Protein AF-A0A2E1KGS1-F1 (afdb_monomer_lite)

Foldseek 3Di:
DDDDDDCPPPLLVLLVVVCVVPVPDQLVVSQVVCVVVVRHDDSVRSVVSNVVVVVVVPDPPPDDDDDDDPPDDDDDPPPPPPDDDPVNVVVLQVVQVVQVHPVSVVVVVVVCVVVVVD

Radius of gyration: 21.6 Å; chains: 1; bounding box: 54×44×48 Å

pLDDT: mean 72.78, std 17.2, range [33.81, 94.75]

Secondary structure (DSSP, 8-state):
----------HHHHHHHHHHH-TT--HHHHHHHHHTTT----HHHHHHHHHHHHHTTS---------------S------TT---HHHHHHHHHHHHHTTSHHHHHHHHHHHHHTT--

Sequence (118 aa):
MAKKSTAKVNKSQSIRDYLAKKKNARPAEIVEALGKQGIVVSAQFVSTIKTGLKRGKGKPSRGAGGKRKAGGRSGRKQASAGHVTVAQLLQVRTLAERMGGVSQLRAALDALEQLGLS

Structure (mmCIF, N/CA/C/O backbone):
data_AF-A0A2E1KGS1-F1
#
_entry.id   AF-A0A2E1KGS1-F1
#
loop_
_atom_site.group_PDB
_atom_site.id
_atom_site.type_symbol
_atom_site.label_atom_id
_atom_site.label_alt_id
_atom_site.label_comp_id
_atom_site.label_asym_id
_atom_site.label_entity_id
_atom_site.label_seq_id
_atom_site.pdbx_PDB_ins_code
_atom_site.Cartn_x
_atom_site.Cartn_y
_atom_site.Cartn_z
_atom_site.occupancy
_atom_site.B_iso_or_equiv
_atom_site.auth_seq_id
_atom_site.auth_comp_id
_atom_site.auth_asym_id
_atom_site.auth_atom_id
_atom_site.pdbx_PDB_model_num
ATOM 1 N N . MET A 1 1 ? 10.252 -31.931 -2.373 1.00 33.81 1 MET A N 1
ATOM 2 C CA . MET A 1 1 ? 9.310 -31.353 -3.359 1.00 33.81 1 MET A CA 1
ATOM 3 C C . MET A 1 1 ? 8.662 -30.111 -2.740 1.00 33.81 1 MET A C 1
ATOM 5 O O . MET A 1 1 ? 7.903 -30.253 -1.790 1.00 33.81 1 MET A O 1
ATOM 9 N N . ALA A 1 2 ? 9.036 -28.895 -3.155 1.00 42.56 2 ALA A N 1
ATOM 10 C CA . ALA A 1 2 ? 8.539 -27.656 -2.540 1.00 42.56 2 ALA A CA 1
ATOM 11 C C . ALA A 1 2 ? 7.149 -27.289 -3.088 1.00 42.56 2 ALA A C 1
ATOM 13 O O . ALA A 1 2 ? 6.961 -27.181 -4.299 1.00 42.56 2 ALA A O 1
ATOM 14 N N . LYS A 1 3 ? 6.184 -27.125 -2.175 1.00 44.25 3 LYS A N 1
ATOM 15 C CA . LYS A 1 3 ? 4.771 -26.824 -2.440 1.00 44.25 3 LYS A CA 1
ATOM 16 C C . LYS A 1 3 ? 4.631 -25.586 -3.336 1.00 44.25 3 LYS A C 1
ATOM 18 O O . LYS A 1 3 ? 5.084 -24.500 -2.981 1.00 44.25 3 LYS A O 1
ATOM 23 N N . LYS A 1 4 ? 3.995 -25.764 -4.498 1.00 49.81 4 LYS A N 1
ATOM 24 C CA . LYS A 1 4 ? 3.673 -24.702 -5.456 1.00 49.81 4 LYS A CA 1
ATOM 25 C C . LYS A 1 4 ? 2.584 -23.819 -4.852 1.00 49.81 4 LYS A C 1
ATOM 27 O O . LYS A 1 4 ? 1.428 -24.218 -4.770 1.00 49.81 4 LYS A O 1
ATOM 32 N N . SER A 1 5 ? 2.974 -22.644 -4.370 1.00 46.44 5 SER A N 1
ATOM 33 C CA . SER A 1 5 ? 2.051 -21.656 -3.830 1.00 46.44 5 SER A CA 1
ATOM 34 C C . SER A 1 5 ? 1.169 -21.101 -4.950 1.00 46.44 5 SER A C 1
ATOM 36 O O . SER A 1 5 ? 1.647 -20.625 -5.979 1.00 46.44 5 SER A O 1
ATOM 38 N N . THR A 1 6 ? -0.135 -21.226 -4.722 1.00 45.69 6 THR A N 1
ATOM 39 C CA . THR A 1 6 ? -1.269 -20.584 -5.394 1.00 45.69 6 THR A CA 1
ATOM 40 C C . THR A 1 6 ? -0.901 -19.301 -6.138 1.00 45.69 6 THR A C 1
ATOM 42 O O . THR A 1 6 ? -0.318 -18.384 -5.552 1.00 45.69 6 THR A O 1
ATOM 45 N N . ALA A 1 7 ? -1.275 -19.257 -7.419 1.00 52.62 7 ALA A N 1
ATOM 46 C CA . ALA A 1 7 ? -0.978 -18.233 -8.416 1.00 52.62 7 ALA A CA 1
ATOM 47 C C . ALA A 1 7 ? -1.557 -16.847 -8.071 1.00 52.62 7 ALA A C 1
ATOM 49 O O . ALA A 1 7 ? -2.426 -16.311 -8.748 1.00 52.62 7 ALA A O 1
ATOM 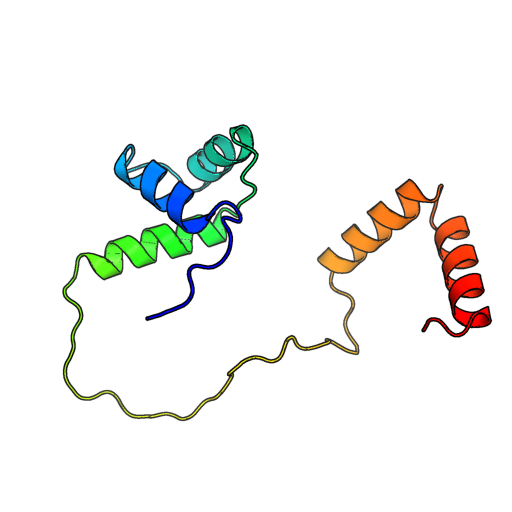50 N N . LYS A 1 8 ? -1.028 -16.223 -7.020 1.00 57.09 8 LYS A N 1
ATOM 51 C CA . LYS A 1 8 ? -1.067 -14.778 -6.846 1.00 57.09 8 LYS A CA 1
ATOM 52 C C . LYS A 1 8 ? -0.129 -14.214 -7.903 1.00 57.09 8 LYS A C 1
ATOM 54 O O . LYS A 1 8 ? 1.053 -14.556 -7.891 1.00 57.09 8 LYS A O 1
ATOM 59 N N . VAL A 1 9 ? -0.662 -13.417 -8.828 1.00 66.00 9 VAL A N 1
ATOM 60 C CA . VAL A 1 9 ? 0.081 -12.794 -9.937 1.00 66.00 9 VAL A CA 1
ATOM 61 C C . VAL A 1 9 ? 1.487 -12.408 -9.479 1.00 66.00 9 VAL A C 1
ATOM 63 O O . VAL A 1 9 ? 1.668 -11.567 -8.591 1.00 66.00 9 VAL A O 1
ATOM 66 N N . ASN A 1 10 ? 2.492 -13.096 -10.024 1.00 80.44 10 ASN A N 1
ATOM 67 C CA . ASN A 1 10 ? 3.866 -12.953 -9.573 1.00 80.44 10 ASN A CA 1
ATOM 68 C C . ASN A 1 10 ? 4.438 -11.664 -10.162 1.00 80.44 10 ASN A C 1
ATOM 70 O O . ASN A 1 10 ? 5.044 -11.666 -11.230 1.00 80.44 10 ASN A O 1
ATOM 74 N N . LYS A 1 11 ? 4.240 -10.561 -9.439 1.00 79.81 11 LYS A N 1
ATOM 75 C CA . LYS A 1 11 ? 4.666 -9.210 -9.829 1.00 79.81 11 LYS A CA 1
ATOM 76 C C . LYS A 1 11 ? 6.129 -9.168 -10.289 1.00 79.81 11 LYS A C 1
ATOM 78 O O . LYS A 1 11 ? 6.457 -8.524 -11.280 1.00 79.81 11 LYS A O 1
ATOM 83 N N . SER A 1 12 ? 7.007 -9.905 -9.604 1.00 76.38 12 SER A N 1
ATOM 84 C CA . SER A 1 12 ? 8.430 -10.004 -9.948 1.00 76.38 12 SER A CA 1
ATOM 85 C C . SER A 1 12 ? 8.685 -10.765 -11.247 1.00 76.38 12 SER A C 1
ATOM 87 O O . SER A 1 12 ? 9.693 -10.521 -11.906 1.00 76.38 12 SER A O 1
ATOM 89 N N . GLN A 1 13 ? 7.838 -11.736 -11.591 1.00 79.19 13 GLN A N 1
ATOM 90 C CA . GLN A 1 13 ? 7.909 -12.443 -12.869 1.00 79.19 13 GLN A CA 1
ATOM 91 C C . GLN A 1 13 ? 7.450 -11.527 -14.004 1.00 79.19 13 GLN A C 1
ATOM 93 O O . GLN A 1 13 ? 8.195 -11.360 -14.958 1.00 79.19 13 GLN A O 1
ATOM 98 N N . SER A 1 14 ? 6.335 -10.813 -13.838 1.00 81.62 14 SER A N 1
ATOM 99 C CA . SER A 1 14 ? 5.834 -9.861 -14.840 1.00 81.62 14 SER A CA 1
ATOM 100 C C . SER A 1 14 ? 6.847 -8.755 -15.166 1.00 81.62 14 SER A C 1
ATOM 102 O O . SER A 1 14 ? 7.051 -8.424 -16.331 1.00 81.62 14 SER A O 1
ATOM 104 N N . ILE A 1 15 ? 7.560 -8.235 -14.156 1.00 82.75 15 ILE A N 1
ATOM 105 C CA . ILE A 1 15 ? 8.660 -7.274 -14.363 1.00 82.75 15 ILE A CA 1
ATOM 106 C C . ILE A 1 15 ? 9.810 -7.905 -15.162 1.00 82.75 15 ILE A C 1
ATOM 108 O O . ILE A 1 15 ? 10.355 -7.268 -16.063 1.00 82.75 15 ILE A O 1
ATOM 112 N N . ARG A 1 16 ? 10.190 -9.151 -14.849 1.00 84.00 16 ARG A N 1
ATOM 113 C CA . ARG A 1 16 ? 11.257 -9.873 -15.561 1.00 84.00 16 ARG A CA 1
ATOM 114 C C . ARG A 1 16 ? 10.876 -10.166 -17.010 1.00 84.00 16 ARG A C 1
ATOM 116 O O . ARG A 1 16 ? 11.705 -9.953 -17.888 1.00 84.00 16 ARG A O 1
ATOM 123 N N . ASP A 1 17 ? 9.638 -10.572 -17.259 1.00 83.88 17 ASP A N 1
ATOM 124 C CA . ASP A 1 17 ? 9.127 -10.874 -18.597 1.00 83.88 17 ASP A CA 1
ATOM 125 C C . ASP A 1 17 ? 9.049 -9.603 -19.458 1.00 83.88 17 ASP A C 1
ATOM 127 O O . ASP A 1 17 ? 9.428 -9.612 -20.631 1.00 83.88 17 ASP A O 1
ATOM 131 N N . TYR A 1 18 ? 8.635 -8.476 -18.867 1.00 82.50 18 TYR A N 1
ATOM 132 C CA . TYR A 1 18 ? 8.630 -7.180 -19.547 1.00 82.50 18 TYR A CA 1
ATOM 133 C C . TYR A 1 18 ? 10.052 -6.698 -19.869 1.00 82.50 18 TYR A C 1
ATOM 135 O O . TYR A 1 18 ? 10.329 -6.278 -20.992 1.00 82.50 18 TYR A O 1
ATOM 143 N N . LEU A 1 19 ? 10.988 -6.827 -18.922 1.00 82.06 19 LEU A N 1
ATOM 144 C CA . LEU A 1 19 ? 12.404 -6.503 -19.133 1.00 82.06 19 LEU A CA 1
ATOM 145 C C . LEU A 1 19 ? 13.094 -7.444 -20.134 1.00 82.06 19 LEU A C 1
ATOM 147 O O . LEU A 1 19 ? 14.029 -7.022 -20.813 1.00 82.06 19 LEU A O 1
ATOM 151 N N . ALA A 1 20 ? 12.651 -8.697 -20.257 1.00 80.81 20 ALA A N 1
ATOM 152 C CA . ALA A 1 20 ? 13.165 -9.633 -21.255 1.00 80.81 20 ALA A CA 1
ATOM 153 C C . ALA A 1 20 ? 12.788 -9.201 -22.681 1.00 80.81 20 ALA A C 1
ATOM 155 O O . ALA A 1 20 ? 13.628 -9.268 -23.577 1.00 80.81 20 ALA A O 1
ATOM 156 N N . LYS A 1 21 ? 11.559 -8.696 -22.864 1.00 81.06 21 LYS A N 1
ATOM 157 C CA . LYS A 1 21 ? 11.062 -8.147 -24.137 1.00 81.06 21 LYS A CA 1
ATOM 158 C C . LYS A 1 21 ? 11.619 -6.748 -24.432 1.00 81.06 21 LYS A C 1
ATOM 160 O O . LYS A 1 21 ? 11.871 -6.423 -25.586 1.00 81.06 21 LYS A O 1
ATOM 165 N N . LYS A 1 22 ? 11.842 -5.923 -23.399 1.00 77.94 22 LYS A N 1
ATOM 166 C CA . LYS A 1 22 ? 12.383 -4.556 -23.502 1.00 77.94 22 LYS A CA 1
ATOM 167 C C . LYS A 1 22 ? 13.539 -4.328 -22.519 1.00 77.94 22 LYS A C 1
ATOM 169 O O . LYS A 1 22 ? 13.370 -3.715 -21.464 1.00 77.94 22 LYS A O 1
ATOM 174 N N . LYS A 1 23 ? 14.748 -4.768 -22.899 1.00 68.62 23 LYS A N 1
ATOM 175 C CA . LYS A 1 23 ? 15.970 -4.717 -22.059 1.00 68.62 23 LYS A CA 1
ATOM 176 C C . LYS A 1 23 ? 16.351 -3.324 -21.533 1.00 68.62 23 LYS A C 1
ATOM 178 O O . LYS A 1 23 ? 17.009 -3.242 -20.496 1.00 68.62 23 LYS A O 1
ATOM 183 N N . ASN A 1 24 ? 15.926 -2.251 -22.203 1.00 73.06 24 ASN A N 1
ATOM 184 C CA . ASN A 1 24 ? 16.297 -0.871 -21.868 1.00 73.06 24 ASN A CA 1
ATOM 185 C C . ASN A 1 24 ? 15.157 -0.027 -21.282 1.00 73.06 24 ASN A C 1
ATOM 187 O O . ASN A 1 24 ? 15.365 1.160 -21.046 1.00 73.06 24 ASN A O 1
ATOM 191 N N . ALA A 1 25 ? 13.991 -0.617 -20.995 1.00 78.62 25 ALA A N 1
ATOM 192 C CA . ALA A 1 25 ? 12.860 0.139 -20.464 1.00 78.62 25 ALA A CA 1
ATOM 193 C C . ALA A 1 25 ? 13.223 0.889 -19.166 1.00 78.62 25 ALA A C 1
ATOM 195 O O . ALA A 1 25 ? 13.967 0.390 -18.294 1.00 78.62 25 ALA A O 1
ATOM 196 N N . ARG A 1 26 ? 12.707 2.116 -19.048 1.00 80.56 26 ARG A N 1
ATOM 197 C CA . ARG A 1 26 ? 12.869 2.931 -17.840 1.00 80.56 26 ARG A CA 1
ATOM 198 C C . ARG A 1 26 ? 11.964 2.370 -16.739 1.00 80.56 26 ARG A C 1
ATOM 200 O O . ARG A 1 26 ? 10.865 1.909 -17.033 1.00 80.56 26 ARG A O 1
ATOM 207 N N . PRO A 1 27 ? 12.373 2.413 -15.458 1.00 77.12 27 PRO A N 1
ATOM 208 C CA . PRO A 1 27 ? 11.537 1.917 -14.364 1.00 77.12 27 PRO A CA 1
ATOM 209 C C . PRO A 1 27 ? 10.123 2.516 -14.334 1.00 77.12 27 PRO A C 1
ATOM 211 O O . PRO A 1 27 ? 9.185 1.791 -14.028 1.00 77.12 27 PRO A O 1
ATOM 214 N N . ALA A 1 28 ? 9.963 3.791 -14.709 1.00 77.75 28 ALA A N 1
ATOM 215 C CA . ALA A 1 28 ? 8.662 4.457 -14.814 1.00 77.75 28 ALA A CA 1
ATOM 216 C C . ALA A 1 28 ? 7.754 3.828 -15.890 1.00 77.75 28 ALA A C 1
ATOM 218 O O . ALA A 1 28 ? 6.626 3.449 -15.595 1.00 77.75 28 ALA A O 1
ATOM 219 N N . GLU A 1 29 ? 8.280 3.595 -17.095 1.00 83.00 29 GLU A N 1
ATOM 220 C CA . GLU A 1 29 ? 7.546 2.954 -18.200 1.00 83.00 29 GLU A CA 1
ATOM 221 C C . GLU A 1 29 ? 7.078 1.536 -17.838 1.00 83.00 29 GLU A C 1
ATOM 223 O O . GLU A 1 29 ? 6.024 1.081 -18.274 1.00 83.00 29 GLU A O 1
ATOM 228 N N . ILE A 1 30 ? 7.869 0.817 -17.036 1.00 81.75 30 ILE A N 1
ATOM 229 C CA . ILE A 1 30 ? 7.536 -0.535 -16.569 1.00 81.75 30 ILE A CA 1
ATOM 230 C C . ILE A 1 30 ? 6.379 -0.480 -15.568 1.00 81.75 30 ILE A C 1
ATOM 232 O O . ILE A 1 30 ? 5.490 -1.325 -15.622 1.00 81.75 30 ILE A O 1
ATOM 236 N N . VAL A 1 31 ? 6.373 0.509 -14.671 1.00 81.50 31 VAL A N 1
ATOM 237 C CA . VAL A 1 31 ? 5.279 0.720 -13.712 1.00 81.50 31 VAL A CA 1
ATOM 238 C C . VAL A 1 31 ? 3.982 1.058 -14.441 1.00 81.50 31 VAL A C 1
ATOM 240 O O . VAL A 1 31 ? 2.951 0.477 -14.123 1.00 81.50 31 VAL A O 1
ATOM 243 N N . GLU A 1 32 ? 4.031 1.926 -15.450 1.00 83.19 32 GLU A N 1
ATOM 244 C CA . GLU A 1 32 ? 2.859 2.273 -16.260 1.00 83.19 32 GLU A CA 1
ATOM 245 C C . GLU A 1 32 ? 2.343 1.077 -17.069 1.00 83.19 32 GLU A C 1
ATOM 247 O O . GLU A 1 32 ? 1.147 0.786 -17.062 1.00 83.19 32 GLU A O 1
ATOM 252 N N . ALA A 1 33 ? 3.238 0.343 -17.738 1.00 82.94 33 ALA A N 1
ATOM 253 C CA . ALA A 1 33 ? 2.866 -0.815 -18.546 1.00 82.94 33 ALA A CA 1
ATOM 254 C C . ALA A 1 33 ? 2.266 -1.948 -17.702 1.00 82.94 33 ALA A C 1
ATOM 256 O O . ALA A 1 33 ? 1.279 -2.560 -18.107 1.00 82.94 33 ALA A O 1
ATOM 257 N N . LEU A 1 34 ? 2.830 -2.208 -16.520 1.00 83.31 34 LEU A N 1
ATOM 258 C CA . LEU A 1 34 ? 2.301 -3.203 -15.587 1.00 83.31 34 LEU A CA 1
ATOM 259 C C . LEU A 1 34 ? 1.038 -2.704 -14.876 1.00 83.31 34 LEU A C 1
ATOM 261 O O . LEU A 1 34 ? 0.123 -3.491 -14.644 1.00 83.31 34 LEU A O 1
ATOM 265 N N . GLY A 1 35 ? 0.930 -1.401 -14.614 1.00 81.50 35 GLY A N 1
ATOM 266 C CA . GLY A 1 35 ? -0.275 -0.769 -14.078 1.00 81.50 35 GLY A CA 1
ATOM 267 C C . GLY A 1 35 ? -1.484 -0.940 -15.000 1.00 81.50 35 GLY A C 1
ATOM 268 O O . GLY A 1 35 ? -2.553 -1.316 -14.526 1.00 81.50 35 GLY A O 1
ATOM 269 N N . LYS A 1 36 ? -1.298 -0.796 -16.322 1.00 80.56 36 LYS A N 1
ATOM 270 C CA . LYS A 1 36 ? -2.331 -1.089 -17.341 1.00 80.56 36 LYS A CA 1
ATOM 271 C C . LYS A 1 36 ? -2.799 -2.550 -17.331 1.00 80.56 36 LYS A C 1
ATOM 273 O O . LYS A 1 36 ? -3.909 -2.838 -17.755 1.00 80.56 36 LYS A O 1
ATOM 278 N N . GLN A 1 37 ? -1.970 -3.465 -16.830 1.00 76.62 37 GLN A N 1
ATOM 279 C CA . GLN A 1 37 ? -2.289 -4.888 -16.665 1.00 76.62 37 GLN A CA 1
ATOM 280 C C . GLN A 1 37 ? -2.881 -5.209 -15.278 1.00 76.62 37 GLN A C 1
ATOM 282 O O . GLN A 1 37 ? -3.008 -6.377 -14.917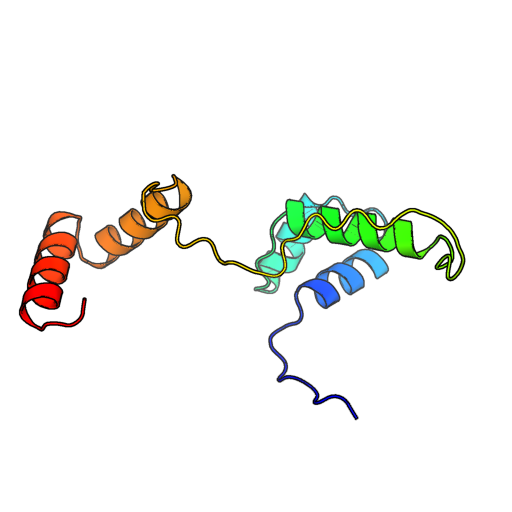 1.00 76.62 37 GLN A O 1
ATOM 287 N N . GLY A 1 38 ? -3.199 -4.189 -14.470 1.00 77.19 38 GLY A N 1
ATOM 288 C CA . GLY A 1 38 ? -3.686 -4.346 -13.096 1.00 77.19 38 GLY A CA 1
ATOM 289 C C . GLY A 1 38 ? -2.594 -4.715 -12.084 1.00 77.19 38 GLY A C 1
ATOM 290 O O . GLY A 1 38 ? -2.883 -5.038 -10.931 1.00 77.19 38 GLY A O 1
ATOM 291 N N . ILE A 1 39 ? -1.319 -4.673 -12.483 1.00 78.81 39 ILE A N 1
ATOM 292 C CA . ILE A 1 39 ? -0.175 -5.056 -11.655 1.00 78.81 39 ILE A CA 1
ATOM 293 C C . ILE A 1 39 ? 0.476 -3.797 -11.084 1.00 78.81 39 ILE A C 1
ATOM 295 O O . ILE A 1 39 ? 1.395 -3.214 -11.655 1.00 78.81 39 ILE A O 1
ATOM 299 N N . VAL A 1 40 ? 0.026 -3.403 -9.893 1.00 79.88 40 VAL A N 1
ATOM 300 C CA . VAL A 1 40 ? 0.610 -2.268 -9.166 1.00 79.88 40 VAL A CA 1
ATOM 301 C C . VAL A 1 40 ? 1.950 -2.673 -8.541 1.00 79.88 40 VAL A C 1
ATOM 303 O O . VAL A 1 40 ? 2.010 -3.538 -7.649 1.00 79.88 40 VAL A O 1
ATOM 306 N N . VAL A 1 41 ? 3.022 -2.035 -9.013 1.00 80.81 41 VAL A N 1
ATOM 307 C CA . VAL A 1 41 ? 4.411 -2.177 -8.550 1.00 80.81 41 VAL A CA 1
ATOM 308 C C . VAL A 1 41 ? 5.060 -0.799 -8.422 1.00 80.81 41 VAL A C 1
ATOM 310 O O . VAL A 1 41 ? 4.741 0.105 -9.183 1.00 80.81 41 VAL A O 1
ATOM 313 N N . SER A 1 42 ? 5.968 -0.616 -7.459 1.00 81.94 42 SER A N 1
ATOM 314 C CA . SER A 1 42 ? 6.679 0.657 -7.291 1.00 81.94 42 SER A CA 1
ATOM 315 C C . SER A 1 42 ? 7.907 0.746 -8.201 1.00 81.94 42 SER A C 1
ATOM 317 O O . SER A 1 42 ? 8.555 -0.262 -8.494 1.00 81.94 42 SER A O 1
ATOM 319 N N . ALA A 1 43 ? 8.289 1.965 -8.592 1.00 80.69 43 ALA A N 1
ATOM 320 C CA . ALA A 1 43 ? 9.503 2.199 -9.378 1.00 80.69 43 ALA A CA 1
ATOM 321 C C . ALA A 1 43 ? 10.767 1.687 -8.659 1.00 80.69 43 ALA A C 1
ATOM 323 O O . ALA A 1 43 ? 11.662 1.120 -9.291 1.00 80.69 43 ALA A O 1
ATOM 324 N N . GLN A 1 44 ? 10.802 1.804 -7.326 1.00 79.31 44 GLN A N 1
ATOM 325 C CA . GLN A 1 44 ? 11.880 1.265 -6.497 1.00 79.31 44 GLN A CA 1
ATOM 326 C C . GLN A 1 44 ? 11.982 -0.261 -6.618 1.00 79.31 44 GLN A C 1
ATOM 328 O O . GLN A 1 44 ? 13.074 -0.795 -6.803 1.00 79.31 44 GLN A O 1
ATOM 333 N N . PHE A 1 45 ? 10.846 -0.966 -6.592 1.00 79.94 45 PHE A N 1
ATOM 334 C CA . PHE A 1 45 ? 10.801 -2.423 -6.730 1.00 79.94 45 PHE A CA 1
ATOM 335 C C . PHE A 1 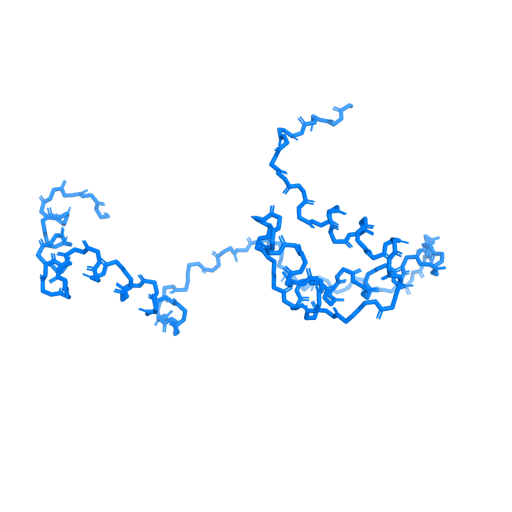45 ? 11.310 -2.888 -8.101 1.00 79.94 45 PHE A C 1
ATOM 337 O O . PHE A 1 45 ? 12.103 -3.827 -8.198 1.00 79.94 45 PHE A O 1
ATOM 344 N N . VAL A 1 46 ? 10.928 -2.176 -9.163 1.00 83.75 46 VAL A N 1
ATOM 345 C CA . VAL A 1 46 ? 11.431 -2.416 -10.521 1.00 83.75 46 VAL A CA 1
ATOM 346 C C . VAL A 1 46 ? 12.945 -2.182 -10.605 1.00 83.75 46 VAL A C 1
ATOM 348 O O . VAL A 1 46 ? 13.652 -2.982 -11.218 1.00 83.75 46 VAL A O 1
ATOM 351 N N . SER A 1 47 ? 13.466 -1.135 -9.958 1.00 82.19 47 SER A N 1
ATOM 352 C CA . SER A 1 47 ? 14.906 -0.844 -9.905 1.00 82.19 47 SER A CA 1
ATOM 353 C C . SER A 1 47 ? 15.698 -1.963 -9.217 1.00 82.19 47 SER A C 1
ATOM 355 O O . SER A 1 47 ? 16.706 -2.438 -9.753 1.00 82.19 47 SER A O 1
ATOM 357 N N . THR A 1 48 ? 15.213 -2.472 -8.080 1.00 81.75 48 THR A N 1
ATOM 358 C CA . THR A 1 48 ? 15.825 -3.617 -7.385 1.00 81.75 48 THR A CA 1
ATOM 359 C C . THR A 1 48 ? 15.832 -4.876 -8.256 1.00 81.75 48 THR A C 1
ATOM 361 O O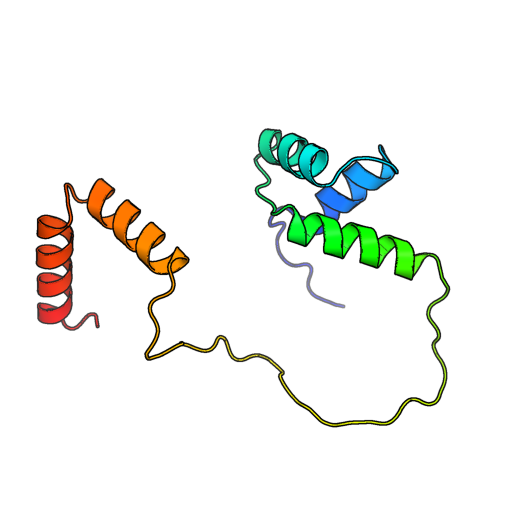 . THR A 1 48 ? 16.838 -5.581 -8.318 1.00 81.75 48 THR A O 1
ATOM 364 N N . ILE A 1 49 ? 14.753 -5.148 -8.996 1.00 83.00 49 ILE A N 1
ATOM 365 C CA . ILE A 1 49 ? 14.702 -6.300 -9.909 1.00 83.00 49 ILE A CA 1
ATOM 366 C C . ILE A 1 49 ? 15.657 -6.109 -11.096 1.00 83.00 49 ILE A C 1
ATOM 368 O O . ILE A 1 49 ? 16.401 -7.027 -11.439 1.00 83.00 49 ILE A O 1
ATOM 372 N N . LYS A 1 50 ? 15.705 -4.914 -11.694 1.00 81.69 50 LYS A N 1
ATOM 373 C CA . LYS A 1 50 ? 16.607 -4.583 -12.811 1.00 81.69 50 LYS A CA 1
ATOM 374 C C . LYS A 1 50 ? 18.081 -4.712 -12.414 1.00 81.69 50 LYS A C 1
ATOM 376 O O . LYS A 1 50 ? 18.883 -5.278 -13.157 1.00 81.69 50 LYS A O 1
ATOM 381 N N . THR A 1 51 ? 18.442 -4.218 -11.232 1.00 78.25 51 THR A N 1
ATOM 382 C CA . THR A 1 51 ? 19.802 -4.337 -10.681 1.00 78.25 51 THR A CA 1
ATOM 383 C C . THR A 1 51 ? 20.136 -5.776 -10.285 1.00 78.25 51 THR A C 1
ATOM 385 O O . THR A 1 51 ? 21.225 -6.250 -10.605 1.00 78.25 51 THR A O 1
ATOM 388 N N . GLY A 1 52 ? 19.193 -6.513 -9.690 1.00 70.50 52 GLY A N 1
ATOM 389 C CA . GLY A 1 52 ? 19.333 -7.943 -9.396 1.00 70.50 52 GLY A CA 1
ATOM 390 C C . GLY A 1 52 ? 19.565 -8.800 -10.647 1.00 70.50 52 GLY A C 1
ATOM 391 O O . GLY A 1 52 ? 20.428 -9.673 -10.640 1.00 70.50 52 GLY A O 1
ATOM 392 N N . LEU A 1 53 ? 18.881 -8.497 -11.757 1.00 66.00 53 LEU A N 1
ATOM 393 C CA . LEU A 1 53 ? 19.099 -9.146 -13.059 1.00 66.00 53 LEU A CA 1
ATOM 394 C C . LEU A 1 53 ? 20.491 -8.862 -13.637 1.00 66.00 53 LEU A C 1
ATOM 396 O O . LEU A 1 53 ? 21.128 -9.764 -14.176 1.00 66.00 53 LEU A O 1
ATOM 400 N N . LYS A 1 54 ? 20.985 -7.623 -13.509 1.00 64.31 54 LYS A N 1
ATOM 401 C CA . LYS A 1 54 ? 22.360 -7.265 -13.899 1.00 64.31 54 LYS A CA 1
ATOM 402 C C . LYS A 1 54 ? 23.392 -8.049 -13.084 1.00 64.31 54 LYS A C 1
ATOM 404 O O . LYS A 1 54 ? 24.335 -8.584 -13.658 1.00 64.31 54 LYS A O 1
ATOM 409 N N . ARG A 1 55 ? 23.182 -8.168 -11.769 1.00 60.09 55 ARG A N 1
ATOM 410 C CA . ARG A 1 55 ? 24.050 -8.946 -10.866 1.00 60.09 55 ARG A CA 1
ATOM 411 C C . ARG A 1 55 ? 23.989 -10.454 -11.127 1.00 60.09 55 ARG A C 1
ATOM 413 O O . ARG A 1 55 ? 24.958 -11.134 -10.838 1.00 60.09 55 ARG A O 1
ATOM 420 N N . GLY A 1 56 ? 22.895 -10.962 -11.701 1.00 52.34 56 GLY A N 1
ATOM 421 C CA . GLY A 1 56 ? 22.732 -12.369 -12.089 1.00 52.34 56 GLY A CA 1
ATOM 422 C C . GLY A 1 56 ? 23.360 -12.760 -13.434 1.00 52.34 56 GLY A C 1
ATOM 423 O O . GLY A 1 56 ? 23.395 -13.944 -13.754 1.00 52.34 56 GLY A O 1
ATOM 424 N N . LYS A 1 57 ? 23.863 -11.798 -14.224 1.00 51.28 57 LYS A N 1
ATOM 425 C CA . LYS A 1 57 ? 24.655 -12.072 -15.441 1.00 51.28 57 LYS A CA 1
ATOM 426 C C . LYS A 1 57 ? 26.156 -12.213 -15.175 1.00 51.28 57 LYS A C 1
ATOM 428 O O . LYS A 1 57 ? 26.877 -12.696 -16.042 1.00 51.28 57 LYS A O 1
ATOM 433 N N . GLY A 1 58 ? 26.611 -11.832 -13.983 1.00 48.47 58 GLY A N 1
ATOM 434 C CA . GLY A 1 58 ? 27.889 -12.258 -13.430 1.00 48.47 58 GLY A CA 1
ATOM 435 C C . GLY A 1 58 ? 27.652 -13.507 -12.590 1.00 48.47 58 GLY A C 1
ATOM 436 O O . GLY A 1 58 ? 26.878 -13.470 -11.642 1.00 48.47 58 GLY A O 1
ATOM 437 N N . LYS A 1 59 ? 28.266 -14.614 -13.000 1.00 46.78 59 LYS A N 1
ATOM 438 C CA . LYS A 1 59 ? 28.376 -15.919 -12.328 1.00 46.78 59 LYS A CA 1
ATOM 439 C C . LYS A 1 59 ? 28.078 -15.893 -10.811 1.00 46.78 59 LYS A C 1
ATOM 441 O O . LYS A 1 59 ? 28.646 -15.058 -10.106 1.00 46.78 59 LYS A O 1
ATOM 446 N N . PRO A 1 60 ? 27.279 -16.831 -10.259 1.00 45.47 60 PRO A N 1
ATOM 447 C CA . PRO A 1 60 ? 27.199 -16.974 -8.813 1.00 45.47 60 PRO A CA 1
ATOM 448 C C . PRO A 1 60 ? 28.588 -17.391 -8.327 1.00 45.47 60 PRO A C 1
ATOM 450 O O . PRO A 1 60 ? 29.024 -18.509 -8.601 1.00 45.47 60 PRO A O 1
ATOM 453 N N . SER A 1 61 ? 29.294 -16.502 -7.625 1.00 47.53 61 SER A N 1
ATOM 454 C CA . SER A 1 61 ? 30.449 -16.920 -6.835 1.00 47.53 61 SER A CA 1
ATOM 455 C C . SER A 1 61 ? 29.925 -17.774 -5.681 1.00 47.53 61 SER A C 1
ATOM 457 O O . SER A 1 61 ? 29.603 -17.296 -4.595 1.00 47.53 61 SER A O 1
ATOM 459 N N . ARG A 1 62 ? 29.745 -19.064 -5.963 1.00 58.00 62 ARG A N 1
ATOM 460 C CA . ARG A 1 62 ? 29.833 -20.108 -4.955 1.00 58.00 62 ARG A CA 1
ATOM 461 C C . ARG A 1 62 ? 31.321 -20.282 -4.675 1.00 58.00 62 ARG A C 1
ATOM 463 O O . ARG A 1 62 ? 31.991 -20.992 -5.414 1.00 58.00 62 ARG A O 1
ATOM 470 N N . GLY A 1 63 ? 31.826 -19.620 -3.639 1.00 47.81 63 GLY A N 1
ATOM 471 C CA . GLY A 1 63 ? 33.155 -19.923 -3.120 1.00 47.81 63 GLY A CA 1
ATOM 472 C C . GLY A 1 63 ? 33.842 -18.775 -2.394 1.00 47.81 63 GLY A C 1
ATOM 473 O O . GLY A 1 63 ? 34.323 -17.848 -3.025 1.00 47.81 63 GLY A O 1
ATOM 474 N N . ALA A 1 64 ? 33.950 -18.953 -1.077 1.00 46.41 64 ALA A N 1
ATOM 475 C CA . ALA A 1 64 ? 35.004 -18.460 -0.193 1.00 46.41 64 ALA A CA 1
ATOM 476 C C . ALA A 1 64 ? 35.051 -16.964 0.189 1.00 46.41 64 ALA A C 1
ATOM 478 O O . ALA A 1 64 ? 35.407 -16.086 -0.585 1.00 46.41 64 ALA A O 1
ATOM 479 N N . GLY A 1 65 ? 34.849 -16.733 1.492 1.00 48.06 65 GLY A N 1
ATOM 480 C CA . GLY A 1 65 ? 35.743 -15.848 2.243 1.00 48.06 65 GLY A CA 1
ATOM 481 C C . GLY A 1 65 ? 35.293 -14.403 2.431 1.00 48.06 65 GLY A C 1
ATOM 482 O O . GLY A 1 65 ? 35.961 -13.484 1.981 1.00 48.06 65 GLY A O 1
ATOM 483 N N . GLY A 1 66 ? 34.213 -14.173 3.177 1.00 42.44 66 GLY A N 1
ATOM 484 C CA . GLY A 1 66 ? 33.814 -12.820 3.569 1.00 42.44 66 GLY A CA 1
ATOM 485 C C . GLY A 1 66 ? 33.038 -12.809 4.873 1.00 42.44 66 GLY A C 1
ATOM 486 O O . GLY A 1 66 ? 31.833 -12.611 4.859 1.00 42.44 66 GLY A O 1
ATOM 487 N N . LYS A 1 67 ? 33.742 -13.120 5.967 1.00 48.81 67 LYS A N 1
ATOM 488 C CA . LYS A 1 67 ? 33.402 -12.913 7.386 1.00 48.81 67 LYS A CA 1
ATOM 489 C C . LYS A 1 67 ? 31.911 -12.736 7.708 1.00 48.81 67 LYS A C 1
ATOM 491 O O . LYS A 1 67 ? 31.315 -11.684 7.498 1.00 48.81 67 LYS A O 1
ATOM 496 N N . ARG A 1 68 ? 31.374 -13.742 8.402 1.00 51.91 68 ARG A N 1
ATOM 497 C CA . ARG A 1 68 ? 30.270 -13.578 9.349 1.00 51.91 68 ARG A CA 1
ATOM 498 C C . ARG A 1 68 ? 30.494 -12.299 10.172 1.00 51.91 68 ARG A C 1
ATOM 500 O O . ARG A 1 68 ? 31.304 -12.295 11.092 1.00 51.91 68 ARG A O 1
ATOM 507 N N . LYS A 1 69 ? 29.738 -11.241 9.891 1.00 45.91 69 LYS A N 1
ATOM 508 C CA . LYS A 1 69 ? 29.169 -10.444 10.971 1.00 45.91 69 LYS A CA 1
ATOM 509 C C . LYS A 1 69 ? 27.712 -10.839 11.064 1.00 45.91 69 LYS A C 1
ATOM 511 O O . LYS A 1 69 ? 26.879 -10.455 10.249 1.00 45.91 69 LYS A O 1
ATOM 516 N N . ALA A 1 70 ? 27.453 -11.670 12.067 1.00 51.50 70 ALA A N 1
ATOM 517 C CA . ALA A 1 70 ? 26.180 -11.668 12.745 1.00 51.50 70 ALA A CA 1
ATOM 518 C C . ALA A 1 70 ? 25.816 -10.203 13.030 1.00 51.50 70 ALA A C 1
ATOM 520 O O . ALA A 1 70 ? 26.464 -9.517 13.813 1.00 51.50 70 ALA A O 1
ATOM 521 N N . GLY A 1 71 ? 24.834 -9.718 12.290 1.00 42.31 71 GLY A N 1
ATOM 522 C CA . GLY A 1 71 ? 24.195 -8.426 12.454 1.00 42.31 71 GLY A CA 1
ATOM 523 C C . GLY A 1 71 ? 22.775 -8.646 11.986 1.00 42.31 71 GLY A C 1
ATOM 524 O O . GLY A 1 71 ? 22.442 -8.396 10.833 1.00 42.31 71 GLY A O 1
ATOM 525 N N . GLY A 1 72 ? 22.008 -9.323 12.838 1.00 46.19 72 GLY A N 1
ATOM 526 C CA . GLY A 1 72 ? 20.706 -9.859 12.500 1.00 46.19 72 GLY A CA 1
ATOM 527 C C . GLY A 1 72 ? 19.735 -8.798 11.997 1.00 46.19 72 GLY A C 1
ATOM 528 O O . GLY A 1 72 ? 19.726 -7.663 12.462 1.00 46.19 72 GLY A O 1
ATOM 529 N N . ARG A 1 73 ? 18.859 -9.232 11.093 1.00 45.53 73 ARG A N 1
ATOM 530 C CA . ARG A 1 73 ? 17.407 -9.102 11.255 1.00 45.53 73 ARG A CA 1
ATOM 531 C C . ARG A 1 73 ? 16.711 -9.979 10.220 1.00 45.53 73 ARG A C 1
ATOM 533 O O . ARG A 1 73 ? 16.289 -9.542 9.155 1.00 45.53 73 ARG A O 1
ATOM 540 N N . SER A 1 74 ? 16.595 -11.254 10.592 1.00 47.44 74 SER A N 1
ATOM 541 C CA . SER A 1 74 ? 15.363 -11.994 10.325 1.00 47.44 74 SER A CA 1
ATOM 542 C C . SER A 1 74 ? 14.187 -11.195 10.901 1.00 47.44 74 SER A C 1
ATOM 544 O O . SER A 1 74 ? 14.346 -10.470 11.885 1.00 47.44 74 SER A O 1
ATOM 546 N N . GLY A 1 75 ? 13.047 -11.284 10.225 1.00 53.88 75 GLY A N 1
ATOM 547 C CA . GLY A 1 75 ? 11.893 -10.406 10.340 1.00 53.88 75 GLY A CA 1
ATOM 548 C C . GLY A 1 75 ? 11.522 -9.952 11.750 1.00 53.88 75 GLY A C 1
ATOM 549 O O . GLY A 1 75 ? 11.250 -10.738 12.649 1.00 53.88 75 GLY A O 1
ATOM 550 N N . ARG A 1 76 ? 11.325 -8.647 11.869 1.00 45.03 76 ARG A N 1
ATOM 551 C CA . ARG A 1 76 ? 10.239 -8.112 12.676 1.00 45.03 76 ARG A CA 1
ATOM 552 C C . ARG A 1 76 ? 9.551 -7.122 11.749 1.00 45.03 76 ARG A C 1
ATOM 554 O O . ARG A 1 76 ? 10.161 -6.128 11.364 1.00 45.03 76 ARG A O 1
ATOM 561 N N . LYS A 1 77 ? 8.295 -7.381 11.362 1.00 52.97 77 LYS A N 1
ATOM 562 C CA . LYS A 1 77 ? 7.376 -6.257 11.171 1.00 52.97 77 LYS A CA 1
ATOM 563 C C . LYS A 1 77 ? 7.466 -5.516 12.494 1.00 52.97 77 LYS A C 1
ATOM 565 O O . LYS A 1 77 ? 6.937 -6.002 13.489 1.00 52.97 77 LYS A O 1
ATOM 570 N N . GLN A 1 78 ? 8.262 -4.455 12.542 1.00 44.97 78 GLN A N 1
ATOM 571 C CA . GLN A 1 78 ? 8.220 -3.547 13.661 1.00 44.97 78 GLN A CA 1
ATOM 572 C C . GLN A 1 78 ? 6.780 -3.041 13.613 1.00 44.97 78 GLN A C 1
ATOM 574 O O . GLN A 1 78 ? 6.422 -2.262 12.733 1.00 44.97 78 GLN A O 1
ATOM 579 N N . ALA A 1 79 ? 5.922 -3.579 14.478 1.00 53.94 79 ALA A N 1
ATOM 580 C CA . ALA A 1 79 ? 4.835 -2.784 14.995 1.00 53.94 79 ALA A CA 1
ATOM 581 C C . ALA A 1 79 ? 5.557 -1.572 15.580 1.00 53.94 79 ALA A C 1
ATOM 583 O O . ALA A 1 79 ? 6.202 -1.667 16.624 1.00 53.94 79 ALA A O 1
ATOM 584 N N . SER A 1 80 ? 5.629 -0.495 14.801 1.00 54.59 80 SER A N 1
ATOM 585 C CA . SER A 1 80 ? 6.142 0.785 15.250 1.00 54.59 80 SER A CA 1
ATOM 586 C C . SER A 1 80 ? 5.093 1.343 16.198 1.00 54.59 80 SER A C 1
ATOM 588 O O . SER A 1 80 ? 4.333 2.239 15.848 1.00 54.59 80 SER A O 1
ATOM 590 N N . ALA A 1 81 ? 5.014 0.736 17.382 1.00 59.03 81 ALA A N 1
ATOM 591 C CA . ALA A 1 81 ? 4.346 1.298 18.533 1.00 59.03 81 ALA A CA 1
ATOM 592 C C . ALA A 1 81 ? 5.082 2.604 18.846 1.00 59.03 81 ALA A C 1
ATOM 594 O O . ALA A 1 81 ? 6.196 2.583 19.365 1.00 59.03 81 ALA A O 1
ATOM 595 N N . GLY A 1 82 ? 4.513 3.721 18.392 1.00 61.69 82 GLY A N 1
ATOM 596 C CA . GLY A 1 82 ? 4.967 5.065 18.747 1.00 61.69 82 GLY A CA 1
ATOM 597 C C . GLY A 1 82 ? 5.100 6.062 17.598 1.00 61.69 82 GLY A C 1
ATOM 598 O O . GLY A 1 82 ? 5.104 7.258 17.864 1.00 61.69 82 GLY A O 1
ATOM 599 N N . HIS A 1 83 ? 5.163 5.634 16.331 1.00 71.56 83 HIS A N 1
ATOM 600 C CA . HIS A 1 83 ? 5.310 6.581 15.217 1.00 71.56 83 HIS A CA 1
ATOM 601 C C . HIS A 1 83 ? 4.283 6.338 14.119 1.00 71.56 83 HIS A C 1
ATOM 603 O O . HIS A 1 83 ? 4.344 5.343 13.395 1.00 71.56 83 HIS A O 1
ATOM 609 N N . VAL A 1 84 ? 3.358 7.291 13.990 1.00 83.75 84 VAL A N 1
ATOM 610 C CA . VAL A 1 84 ? 2.431 7.376 12.865 1.00 83.75 84 VAL A CA 1
ATOM 611 C C . VAL A 1 84 ? 3.189 7.947 11.670 1.00 83.75 84 VAL A C 1
ATOM 613 O O . VAL A 1 84 ? 3.643 9.089 11.677 1.00 83.75 84 VAL A O 1
ATOM 616 N N . THR A 1 85 ? 3.366 7.130 10.640 1.00 88.88 85 THR A N 1
ATOM 617 C CA . THR A 1 85 ? 4.011 7.547 9.391 1.00 88.88 85 THR A CA 1
ATOM 618 C C . THR A 1 85 ? 3.035 8.314 8.501 1.00 88.88 85 THR A C 1
ATOM 620 O O . THR A 1 85 ? 1.829 8.071 8.527 1.00 88.88 85 THR A O 1
ATOM 623 N N . VAL A 1 86 ? 3.553 9.180 7.624 1.00 89.62 86 VAL A N 1
ATOM 624 C CA . VAL A 1 86 ? 2.735 9.893 6.621 1.00 89.62 86 VAL A CA 1
ATOM 625 C C . VAL A 1 86 ? 1.908 8.919 5.773 1.00 89.62 86 VAL A C 1
ATOM 627 O O . VAL A 1 86 ? 0.746 9.178 5.475 1.00 89.62 86 VAL A O 1
ATOM 630 N N . ALA A 1 87 ? 2.467 7.753 5.439 1.00 80.00 87 ALA A N 1
ATOM 631 C CA . ALA A 1 87 ? 1.745 6.718 4.705 1.00 80.00 87 ALA A CA 1
ATOM 632 C C . ALA A 1 87 ? 0.529 6.180 5.482 1.00 80.00 87 ALA A C 1
ATOM 634 O O . ALA A 1 87 ? -0.529 5.979 4.890 1.00 80.00 87 ALA A O 1
ATOM 635 N N . GLN A 1 88 ? 0.656 5.984 6.797 1.00 81.81 88 GLN A N 1
ATOM 636 C CA . GLN A 1 88 ? -0.461 5.570 7.651 1.00 81.81 88 GLN A CA 1
ATOM 637 C C . GLN A 1 88 ? -1.517 6.675 7.771 1.00 81.81 88 GLN A C 1
ATOM 639 O O . GLN A 1 88 ? -2.703 6.372 7.708 1.00 81.81 88 GLN A O 1
ATOM 644 N N . LEU A 1 89 ? -1.118 7.951 7.845 1.00 87.50 89 LEU A N 1
ATOM 645 C CA . LEU A 1 89 ? -2.068 9.074 7.841 1.00 87.50 89 LEU A CA 1
ATOM 646 C C . LEU A 1 89 ? -2.906 9.114 6.560 1.00 87.50 89 LEU A C 1
ATOM 648 O O . LEU A 1 89 ? -4.117 9.312 6.620 1.00 87.50 89 LEU A O 1
ATOM 652 N N . LEU A 1 90 ? -2.285 8.871 5.401 1.00 89.69 90 LEU A N 1
ATOM 653 C CA . LEU A 1 90 ? -3.011 8.796 4.131 1.00 89.69 90 LEU A CA 1
ATOM 654 C C . LEU A 1 90 ? -4.012 7.635 4.111 1.00 89.69 90 LEU A C 1
ATOM 656 O O . LEU A 1 90 ? -5.124 7.798 3.616 1.00 89.69 90 LEU A O 1
ATOM 660 N N . GLN A 1 91 ? -3.650 6.487 4.688 1.00 90.31 91 GLN A N 1
ATOM 661 C CA . GLN A 1 91 ? -4.568 5.352 4.817 1.00 90.31 91 GLN A CA 1
ATOM 662 C C . GLN A 1 91 ? -5.759 5.683 5.723 1.00 90.31 91 GLN A C 1
ATOM 664 O O . GLN A 1 91 ? -6.898 5.405 5.352 1.00 90.31 91 GLN A O 1
ATOM 669 N N . VAL A 1 92 ? -5.511 6.319 6.872 1.00 92.06 92 VAL A N 1
ATOM 670 C CA . VAL A 1 92 ? -6.567 6.765 7.795 1.00 92.06 92 VAL A CA 1
ATOM 671 C C . VAL A 1 92 ? -7.483 7.790 7.122 1.00 92.06 92 VAL A C 1
ATOM 673 O O . VAL A 1 92 ? -8.700 7.683 7.244 1.00 92.06 92 VAL A O 1
ATOM 676 N N . ARG A 1 93 ? -6.935 8.724 6.332 1.00 91.12 93 ARG A N 1
ATOM 677 C CA . ARG A 1 93 ? -7.727 9.689 5.552 1.00 91.12 93 ARG A CA 1
ATOM 678 C C . ARG A 1 93 ? -8.683 8.996 4.584 1.00 91.12 93 ARG A C 1
ATOM 680 O O . ARG A 1 93 ? -9.859 9.335 4.556 1.00 91.12 93 ARG A O 1
ATOM 687 N N . THR A 1 94 ? -8.211 8.008 3.825 1.00 92.06 94 THR A N 1
ATOM 688 C CA . THR A 1 94 ? -9.075 7.261 2.897 1.00 92.06 94 THR A CA 1
ATOM 689 C C . THR A 1 94 ? -10.189 6.505 3.625 1.00 92.06 94 THR A C 1
ATOM 691 O O . THR A 1 94 ? -11.296 6.396 3.102 1.00 92.06 94 THR A O 1
ATOM 694 N N . LEU A 1 95 ? -9.928 5.980 4.826 1.00 93.50 95 LEU A N 1
ATOM 695 C CA . LEU A 1 95 ? -10.968 5.350 5.645 1.00 93.50 95 LEU A CA 1
ATOM 696 C C . LEU A 1 95 ? -11.990 6.377 6.134 1.00 93.50 95 LEU A C 1
ATOM 698 O O . LEU A 1 95 ? -13.186 6.143 5.994 1.00 93.50 95 LEU A O 1
ATOM 702 N N . ALA A 1 96 ? -11.530 7.532 6.618 1.00 93.19 96 ALA A N 1
ATOM 703 C CA . ALA A 1 96 ? -12.405 8.624 7.023 1.00 93.19 96 ALA A CA 1
ATOM 704 C C . ALA A 1 96 ? -13.313 9.074 5.870 1.00 93.19 96 ALA A C 1
ATOM 706 O O . ALA A 1 96 ? -14.517 9.184 6.055 1.00 93.19 96 ALA A O 1
ATOM 707 N N . GLU A 1 97 ? -12.774 9.254 4.662 1.00 92.94 97 GLU A N 1
ATOM 708 C CA . GLU A 1 97 ? -13.563 9.620 3.476 1.00 92.94 97 GLU A CA 1
ATOM 709 C C . GLU A 1 97 ? -14.664 8.594 3.171 1.00 92.94 97 GLU A C 1
ATOM 711 O O . GLU A 1 97 ? -15.804 8.972 2.909 1.00 92.94 97 GLU A O 1
ATOM 716 N N . ARG A 1 98 ? -14.362 7.294 3.272 1.00 93.62 98 ARG A N 1
ATOM 717 C CA . ARG A 1 98 ? -15.348 6.222 3.045 1.00 93.62 98 ARG A CA 1
ATOM 718 C C . ARG A 1 98 ? -16.456 6.184 4.092 1.00 93.62 98 ARG A C 1
ATOM 720 O O . ARG A 1 98 ? -17.549 5.726 3.787 1.00 93.62 98 ARG A O 1
ATOM 727 N N . MET A 1 99 ? -16.166 6.637 5.307 1.00 88.88 99 MET A N 1
ATOM 728 C CA . MET A 1 99 ? -17.115 6.658 6.420 1.00 88.88 99 MET A CA 1
ATOM 729 C C . MET A 1 99 ? -17.923 7.958 6.499 1.00 88.88 99 MET A C 1
ATOM 731 O O . MET A 1 99 ? -18.743 8.107 7.396 1.00 88.88 99 MET A O 1
ATOM 735 N N . GLY A 1 100 ? -17.717 8.897 5.570 1.00 91.12 100 GLY A N 1
ATOM 736 C CA . GLY A 1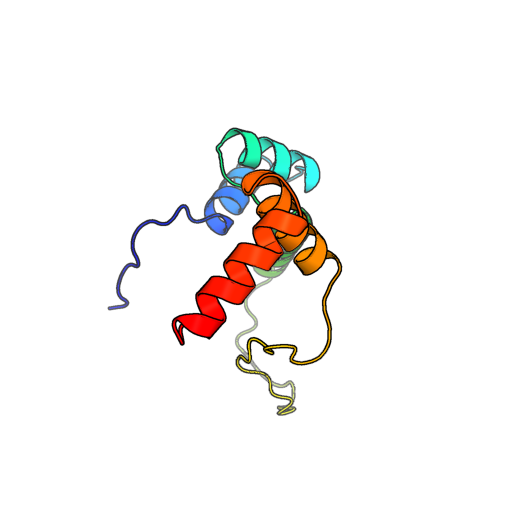 100 ? -18.399 10.195 5.587 1.00 91.12 100 GLY A CA 1
ATOM 737 C C . GLY A 1 100 ? -17.697 11.255 6.440 1.00 91.12 100 GLY A C 1
ATOM 738 O O . GLY A 1 100 ? -18.298 12.264 6.794 1.00 91.12 100 GLY A O 1
ATOM 739 N N . GLY A 1 101 ? -16.422 11.047 6.768 1.00 93.44 101 GLY A N 1
ATOM 740 C CA . GLY A 1 101 ? -15.552 12.014 7.429 1.00 93.44 101 GLY A CA 1
ATOM 741 C C . GLY A 1 101 ? -14.861 11.473 8.681 1.00 93.44 101 GLY A C 1
ATOM 742 O O . GLY A 1 101 ? -15.107 10.362 9.149 1.00 93.44 101 GLY A O 1
ATOM 743 N N . VAL A 1 102 ? -13.978 12.299 9.249 1.00 93.25 102 VAL A N 1
ATOM 744 C CA . VAL A 1 102 ? -13.189 11.948 10.445 1.00 93.25 102 VAL A CA 1
ATOM 745 C C . VAL A 1 102 ? -14.084 11.769 11.676 1.00 93.25 102 VAL A C 1
ATOM 747 O O . VAL A 1 102 ? -13.825 10.884 12.486 1.00 93.25 102 VAL A O 1
ATOM 750 N N . SER A 1 103 ? -15.164 12.548 11.796 1.00 91.81 103 SER A N 1
ATOM 751 C CA . SER A 1 103 ? -16.114 12.436 12.911 1.00 91.81 103 SER A CA 1
ATOM 752 C C . SER A 1 103 ? -16.802 11.069 12.950 1.00 91.81 103 SER A C 1
ATOM 754 O O . SER A 1 103 ? -16.883 10.459 14.011 1.00 91.81 103 SER A O 1
ATOM 756 N N . GLN A 1 104 ? -17.234 10.557 11.791 1.00 91.19 104 GLN A N 1
ATOM 757 C CA . GLN A 1 104 ? -17.876 9.241 11.682 1.00 91.19 104 GLN A CA 1
ATOM 758 C C . GLN A 1 104 ? -16.885 8.098 11.917 1.00 91.19 104 GLN A C 1
ATOM 760 O O . GLN A 1 104 ? -17.213 7.122 12.586 1.00 91.19 104 GLN A O 1
ATOM 765 N N . LEU A 1 105 ? -15.647 8.239 11.429 1.00 94.75 105 LEU A N 1
ATOM 766 C CA . LEU A 1 105 ? -14.576 7.289 11.731 1.00 94.75 105 LEU A CA 1
ATOM 767 C C . LEU A 1 105 ? -14.311 7.205 13.239 1.00 94.75 105 LEU A C 1
ATOM 769 O O . LEU A 1 105 ? -14.183 6.104 13.762 1.00 94.75 105 LEU A O 1
ATOM 773 N N . ARG A 1 106 ? -14.265 8.341 13.944 1.00 93.75 106 ARG A N 1
ATOM 774 C CA . ARG A 1 106 ? -14.070 8.361 15.400 1.00 93.75 106 ARG A CA 1
ATOM 775 C C . ARG A 1 106 ? -15.214 7.667 16.137 1.00 93.75 106 ARG A C 1
ATOM 777 O O . ARG A 1 106 ? -14.941 6.779 16.928 1.00 93.75 106 ARG A O 1
ATOM 784 N N . ALA A 1 107 ? -16.463 7.993 15.805 1.00 93.00 107 ALA A N 1
ATOM 785 C CA . ALA A 1 107 ? -17.627 7.350 16.416 1.00 93.00 107 ALA A CA 1
ATOM 786 C C . ALA A 1 107 ? -17.626 5.822 16.218 1.00 93.00 107 ALA A C 1
ATOM 788 O O . ALA A 1 107 ? -17.983 5.070 17.120 1.00 93.00 107 ALA A O 1
ATOM 789 N N . ALA A 1 108 ? -17.184 5.346 15.051 1.00 90.75 108 ALA A N 1
ATOM 790 C CA . ALA A 1 108 ? -17.054 3.917 14.799 1.00 90.75 108 ALA A CA 1
ATOM 791 C C . ALA A 1 108 ? -15.897 3.266 15.569 1.00 90.75 108 ALA A C 1
ATOM 793 O O . ALA A 1 108 ? -16.036 2.125 15.999 1.00 90.75 108 ALA A O 1
ATOM 794 N N . LEU A 1 109 ? -14.770 3.964 15.750 1.00 93.12 109 LEU A N 1
ATOM 795 C CA . LEU A 1 109 ? -13.675 3.484 16.598 1.00 93.12 109 LEU A CA 1
ATOM 796 C C . LEU A 1 109 ? -14.122 3.388 18.063 1.00 93.12 109 LEU A C 1
ATOM 798 O O . LEU A 1 109 ? -13.905 2.351 18.680 1.00 93.12 109 LEU A O 1
ATOM 802 N N . ASP A 1 110 ? -14.834 4.399 18.566 1.00 94.12 110 ASP A N 1
ATOM 803 C CA . ASP A 1 110 ? -15.397 4.397 19.922 1.00 94.12 110 ASP A CA 1
ATOM 804 C C . ASP A 1 110 ? -16.372 3.212 20.111 1.00 94.12 110 ASP A C 1
ATOM 806 O O . ASP A 1 110 ? -16.330 2.507 21.119 1.00 94.12 110 ASP A O 1
ATOM 810 N N . ALA A 1 111 ? -17.215 2.925 19.110 1.00 92.06 111 ALA A N 1
ATOM 811 C CA . ALA A 1 111 ? -18.115 1.770 19.134 1.00 92.06 111 ALA A CA 1
ATOM 812 C C . ALA A 1 111 ? -17.364 0.422 19.123 1.00 92.06 111 ALA A C 1
ATOM 814 O O . ALA A 1 111 ? -17.786 -0.527 19.783 1.00 92.06 111 ALA A O 1
ATOM 815 N N . LEU A 1 112 ? -16.245 0.319 18.397 1.00 90.75 112 LEU A N 1
ATOM 816 C CA . LEU A 1 112 ? -15.409 -0.888 18.385 1.00 90.75 112 LEU A CA 1
ATOM 817 C C . LEU A 1 112 ? -14.736 -1.140 19.741 1.00 90.75 112 LEU A C 1
ATOM 819 O O . LEU A 1 112 ? -14.644 -2.295 20.161 1.00 90.75 112 LEU A O 1
ATOM 823 N N . GLU A 1 113 ? -14.309 -0.082 20.432 1.00 92.31 113 GLU A N 1
ATOM 824 C CA . GLU A 1 113 ? -13.753 -0.174 21.788 1.00 92.31 113 GLU A CA 1
ATOM 825 C C . GLU A 1 113 ? -14.809 -0.645 22.796 1.00 92.31 113 GLU A C 1
ATOM 827 O O . GLU A 1 113 ? -14.543 -1.543 23.595 1.00 92.31 113 GLU A O 1
ATOM 832 N N . GLN A 1 114 ? -16.038 -0.127 22.710 1.00 87.62 114 GLN A N 1
ATOM 833 C CA . GLN A 1 114 ? -17.155 -0.566 23.559 1.00 87.62 114 GLN A CA 1
ATOM 834 C C . GLN A 1 114 ? -17.515 -2.047 23.369 1.00 87.62 114 GLN A C 1
ATOM 836 O O . GLN A 1 114 ? -17.971 -2.698 24.307 1.00 87.62 114 GLN A O 1
ATOM 841 N N . LEU A 1 115 ? -17.296 -2.588 22.168 1.00 87.19 115 LEU A N 1
ATOM 842 C CA . LEU A 1 115 ? -17.525 -3.997 21.841 1.00 87.19 115 LEU A CA 1
ATOM 843 C C . LEU A 1 115 ? -16.332 -4.907 22.194 1.00 87.19 115 LEU A C 1
ATOM 845 O O . LEU A 1 115 ? -16.421 -6.119 21.996 1.00 87.19 115 LEU A O 1
ATOM 849 N N . GLY A 1 116 ? -15.225 -4.354 22.706 1.00 80.19 116 GLY A N 1
ATOM 850 C CA . GLY A 1 116 ? -14.038 -5.117 23.105 1.00 80.19 116 GLY A CA 1
ATOM 851 C C . GLY A 1 116 ? -13.246 -5.717 21.938 1.00 80.19 116 GLY A C 1
ATOM 852 O O . GLY A 1 116 ? -12.567 -6.726 22.111 1.00 80.19 116 GLY A O 1
ATOM 853 N N . LEU A 1 117 ? -13.342 -5.128 20.741 1.00 69.56 117 LEU A N 1
ATOM 854 C CA . LEU A 1 117 ? -12.674 -5.603 19.517 1.00 69.56 117 LEU A CA 1
ATOM 855 C C . LEU A 1 117 ? -11.279 -4.975 19.287 1.00 69.56 117 LEU A C 1
ATOM 857 O O . LEU A 1 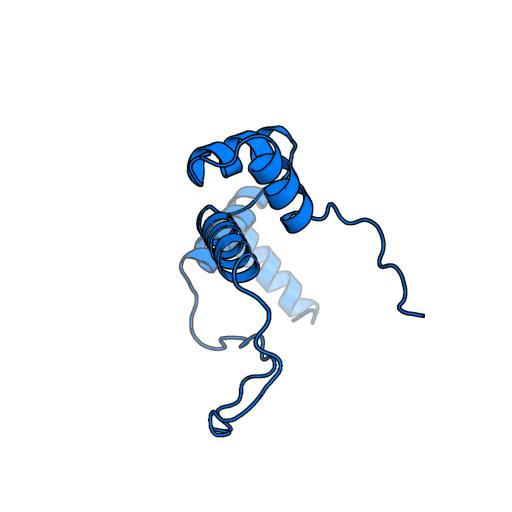117 ? -10.773 -5.007 18.163 1.00 69.56 117 LEU A O 1
ATOM 861 N N . SER A 1 118 ? -10.667 -4.406 20.330 1.00 56.22 118 SER A N 1
ATOM 862 C CA . SER A 1 118 ? -9.380 -3.686 20.310 1.00 56.22 118 SER A CA 1
ATOM 863 C C . SER A 1 118 ? -8.192 -4.532 20.764 1.00 56.22 118 SER A C 1
ATOM 865 O O . SER A 1 118 ? -8.290 -5.100 21.876 1.00 56.22 118 SER A O 1
#